Protein AF-A0A9E3B5H0-F1 (afdb_monomer)

Structure (mmCIF, N/CA/C/O backbone):
data_AF-A0A9E3B5H0-F1
#
_entry.id   AF-A0A9E3B5H0-F1
#
loop_
_atom_site.group_PDB
_atom_site.id
_atom_site.type_symbol
_atom_site.label_atom_id
_atom_site.label_alt_id
_atom_site.label_comp_id
_atom_site.label_asym_id
_atom_site.label_entity_id
_atom_site.label_seq_id
_atom_site.pdbx_PDB_ins_code
_atom_site.Cartn_x
_atom_site.Cartn_y
_atom_site.Cartn_z
_atom_site.occupancy
_atom_site.B_iso_or_equiv
_atom_site.auth_seq_id
_atom_site.auth_comp_id
_atom_site.auth_asym_id
_atom_site.auth_atom_id
_atom_site.pdbx_PDB_model_num
ATOM 1 N N . MET A 1 1 ? -16.949 -12.602 0.945 1.00 60.81 1 MET A N 1
ATOM 2 C CA . MET A 1 1 ? -16.672 -12.849 2.379 1.00 60.81 1 MET A CA 1
ATOM 3 C C . MET A 1 1 ? -17.438 -11.797 3.171 1.00 60.81 1 MET A C 1
ATOM 5 O O . MET A 1 1 ? -17.277 -10.630 2.853 1.00 60.81 1 MET A O 1
ATOM 9 N N . ASP A 1 2 ? -18.309 -12.172 4.113 1.00 83.06 2 ASP A N 1
ATOM 10 C CA . ASP A 1 2 ? -19.032 -11.181 4.930 1.00 83.06 2 ASP A CA 1
ATOM 11 C C . ASP A 1 2 ? -18.100 -10.636 6.027 1.00 83.06 2 ASP A C 1
ATOM 13 O O . ASP A 1 2 ? -17.441 -11.406 6.743 1.00 83.06 2 ASP A O 1
ATOM 17 N N . LEU A 1 3 ? -17.985 -9.311 6.099 1.00 89.00 3 LEU A N 1
ATOM 18 C CA . LEU A 1 3 ? -17.127 -8.591 7.039 1.00 89.00 3 LEU A CA 1
ATOM 19 C C . LEU A 1 3 ? -17.925 -7.898 8.147 1.00 89.00 3 LEU A C 1
ATOM 21 O O . LEU A 1 3 ? -17.315 -7.352 9.063 1.00 89.00 3 LEU A O 1
ATOM 25 N N . LYS A 1 4 ? -19.263 -7.947 8.111 1.00 91.88 4 LYS A N 1
ATOM 26 C CA . LYS A 1 4 ? -20.110 -7.293 9.112 1.00 91.88 4 LYS A CA 1
ATOM 27 C C . LYS A 1 4 ? -19.729 -7.720 10.531 1.00 91.88 4 LYS A C 1
ATOM 29 O O . LYS A 1 4 ? -19.580 -8.905 10.823 1.00 91.88 4 LYS A O 1
ATOM 34 N N . GLY A 1 5 ? -19.555 -6.735 11.407 1.00 91.00 5 GLY A N 1
ATOM 35 C CA . GLY A 1 5 ? -19.158 -6.914 12.803 1.00 91.00 5 GLY A CA 1
ATOM 36 C C . GLY A 1 5 ? -17.694 -7.309 13.023 1.00 91.00 5 GLY A C 1
ATOM 37 O O . GLY A 1 5 ? -17.303 -7.521 14.169 1.00 91.00 5 GLY A O 1
ATOM 38 N N . LYS A 1 6 ? -16.873 -7.422 11.969 1.00 94.38 6 LYS A N 1
ATOM 39 C CA . LYS A 1 6 ? -15.443 -7.731 12.105 1.00 94.38 6 LYS A CA 1
ATOM 40 C C . LYS A 1 6 ? -14.615 -6.473 12.335 1.00 94.38 6 LYS A C 1
ATOM 42 O O . LYS A 1 6 ? -14.972 -5.388 11.882 1.00 94.38 6 LYS A O 1
ATOM 47 N N . GLN A 1 7 ? -13.467 -6.667 12.980 1.00 94.69 7 GLN A N 1
ATOM 48 C CA . GLN A 1 7 ? -12.412 -5.669 13.098 1.00 94.69 7 GLN A CA 1
ATOM 49 C C . GLN A 1 7 ? -11.256 -6.028 12.163 1.00 94.69 7 GLN A C 1
ATOM 51 O O . GLN A 1 7 ? -10.699 -7.122 12.248 1.00 94.69 7 GLN A O 1
ATOM 56 N N . ILE A 1 8 ? -10.884 -5.093 11.293 1.00 94.75 8 ILE A N 1
ATOM 57 C CA . ILE A 1 8 ? -9.786 -5.229 10.336 1.00 94.75 8 ILE A CA 1
ATOM 58 C C . ILE A 1 8 ? -8.657 -4.286 10.747 1.00 94.75 8 ILE A C 1
ATOM 60 O O . ILE A 1 8 ? -8.878 -3.104 11.011 1.00 94.75 8 ILE A O 1
ATOM 64 N N . LYS A 1 9 ? -7.433 -4.808 10.803 1.00 94.81 9 LYS A N 1
ATOM 65 C CA . LYS A 1 9 ? -6.227 -4.015 11.052 1.00 94.81 9 LYS A CA 1
ATOM 66 C C . LYS A 1 9 ? -5.411 -3.975 9.772 1.00 94.81 9 LYS A C 1
ATOM 68 O O . LYS A 1 9 ? -5.057 -5.030 9.260 1.00 94.81 9 LYS A O 1
ATOM 73 N N . ILE A 1 10 ? -5.153 -2.775 9.268 1.00 95.25 10 ILE A N 1
ATOM 74 C CA . ILE A 1 10 ? -4.370 -2.551 8.054 1.00 95.25 10 ILE A CA 1
ATOM 75 C C . ILE A 1 10 ? -3.069 -1.875 8.462 1.00 95.25 10 ILE A C 1
ATOM 77 O O . ILE A 1 10 ? -3.076 -0.758 8.971 1.00 95.25 10 ILE A O 1
ATOM 81 N N . ALA A 1 11 ? -1.953 -2.557 8.248 1.00 96.56 11 ALA A N 1
ATOM 82 C CA . ALA A 1 11 ? -0.634 -1.998 8.505 1.00 96.56 11 ALA A CA 1
ATOM 83 C C . ALA A 1 11 ? 0.015 -1.567 7.188 1.00 96.56 11 ALA A C 1
ATOM 85 O O . ALA A 1 11 ? 0.056 -2.346 6.235 1.00 96.56 11 ALA A O 1
ATOM 86 N N . ILE A 1 12 ? 0.508 -0.331 7.140 1.00 97.06 12 ILE A N 1
ATOM 87 C CA . ILE A 1 12 ? 1.125 0.270 5.956 1.00 97.06 12 ILE A CA 1
ATOM 88 C C . ILE A 1 12 ? 2.623 0.432 6.194 1.00 97.06 12 ILE A C 1
ATOM 90 O O . ILE A 1 12 ? 3.018 1.006 7.208 1.00 97.06 12 ILE A O 1
ATOM 94 N N . LEU A 1 13 ? 3.443 -0.017 5.244 1.00 97.44 13 LEU A N 1
ATOM 95 C CA . LEU A 1 13 ? 4.863 0.323 5.172 1.00 97.44 13 LEU A CA 1
ATOM 96 C C . LEU A 1 13 ? 5.100 1.373 4.078 1.00 97.44 13 LEU A C 1
ATOM 98 O O . LEU A 1 13 ? 4.826 1.122 2.905 1.00 97.44 13 LEU A O 1
ATOM 102 N N . GLY A 1 14 ? 5.615 2.541 4.460 1.00 97.06 14 GLY A N 1
ATOM 103 C CA . GLY A 1 14 ? 5.871 3.661 3.553 1.00 97.06 14 GLY A CA 1
ATOM 104 C C . GLY A 1 14 ? 7.321 4.149 3.517 1.00 97.06 14 GLY A C 1
ATOM 105 O O . GLY A 1 14 ? 8.182 3.690 4.269 1.00 97.06 14 GLY A O 1
ATOM 106 N N . ILE A 1 15 ? 7.583 5.126 2.642 1.00 96.62 15 ILE A N 1
ATOM 107 C CA . ILE A 1 15 ? 8.876 5.812 2.540 1.00 96.62 15 ILE A CA 1
ATOM 108 C C . ILE A 1 15 ? 8.937 6.907 3.613 1.00 96.62 15 ILE A C 1
ATOM 110 O O . ILE A 1 15 ? 8.094 7.803 3.666 1.00 96.62 15 ILE A O 1
ATOM 114 N N . ALA A 1 16 ? 9.955 6.867 4.470 1.00 95.88 16 ALA A N 1
ATOM 115 C CA . ALA A 1 16 ? 10.134 7.870 5.514 1.00 95.88 16 ALA A CA 1
ATOM 116 C C . ALA A 1 16 ? 10.308 9.275 4.907 1.00 95.88 16 ALA A C 1
ATOM 118 O O . ALA A 1 16 ? 11.105 9.479 3.992 1.00 95.88 16 ALA A O 1
ATOM 119 N N . GLY A 1 17 ? 9.563 10.250 5.432 1.00 94.25 17 GLY A N 1
ATOM 120 C CA . GLY A 1 17 ? 9.619 11.647 4.986 1.00 94.25 17 GLY A CA 1
ATOM 121 C C . GLY A 1 17 ? 8.889 11.954 3.673 1.00 94.25 17 GLY A C 1
ATOM 122 O O . GLY A 1 17 ? 8.851 13.116 3.272 1.00 94.25 17 GLY A O 1
ATOM 123 N N . TRP A 1 18 ? 8.274 10.965 3.016 1.00 94.62 18 TRP A N 1
ATOM 124 C CA . TRP A 1 18 ? 7.499 11.190 1.798 1.00 94.62 18 TRP A CA 1
ATOM 125 C C . TRP A 1 18 ? 6.001 11.242 2.113 1.00 94.62 18 TRP A C 1
ATOM 127 O O . TRP A 1 18 ? 5.379 10.227 2.408 1.00 94.62 18 TRP A O 1
ATOM 137 N N . LEU A 1 19 ? 5.398 12.434 2.051 1.00 94.25 19 LEU A N 1
ATOM 138 C CA . LEU A 1 19 ? 3.979 12.622 2.386 1.00 94.25 19 LEU A CA 1
ATOM 139 C C . LEU A 1 19 ? 3.038 11.636 1.660 1.00 94.25 19 LEU A C 1
ATOM 141 O O . LEU A 1 19 ? 2.193 11.053 2.341 1.00 94.25 19 LEU A O 1
ATOM 145 N N . PRO A 1 20 ? 3.188 11.370 0.344 1.00 93.44 20 PRO A N 1
ATOM 146 C CA . PRO A 1 20 ? 2.320 10.432 -0.362 1.00 93.44 20 PRO A CA 1
ATOM 147 C C . PRO A 1 20 ? 2.214 9.043 0.275 1.00 93.44 20 PRO A C 1
ATOM 149 O O . PRO A 1 20 ? 1.128 8.471 0.262 1.00 93.44 20 PRO A O 1
ATOM 152 N N . SER A 1 21 ? 3.277 8.511 0.894 1.00 94.56 21 SER A N 1
ATOM 153 C CA . SER A 1 21 ? 3.194 7.197 1.544 1.00 94.56 21 SER A CA 1
ATOM 154 C C . SER A 1 21 ? 2.416 7.214 2.856 1.00 94.56 21 SER A C 1
ATOM 156 O O . SER A 1 21 ? 1.898 6.181 3.269 1.00 94.56 21 SER A O 1
ATOM 158 N N . LYS A 1 22 ? 2.312 8.376 3.508 1.00 94.44 22 LYS A N 1
ATOM 159 C CA . LYS A 1 22 ? 1.597 8.547 4.777 1.00 94.44 22 LYS A CA 1
ATOM 160 C C . LYS A 1 22 ? 0.128 8.942 4.584 1.00 94.44 22 LYS A C 1
ATOM 162 O O . LYS A 1 22 ? -0.685 8.676 5.468 1.00 94.44 22 LYS A O 1
ATOM 167 N N . LEU A 1 23 ? -0.234 9.516 3.432 1.00 94.69 23 LEU A N 1
ATOM 168 C CA . LEU A 1 23 ? -1.603 9.968 3.148 1.00 94.69 23 LEU A CA 1
ATOM 169 C C . LEU A 1 23 ? -2.687 8.907 3.412 1.00 94.69 23 LEU A C 1
ATOM 171 O O . LEU A 1 23 ? -3.668 9.255 4.066 1.00 94.69 23 LEU A O 1
ATOM 175 N N . PRO A 1 24 ? -2.543 7.622 3.020 1.00 92.62 24 PRO A N 1
ATOM 176 C CA . PRO A 1 24 ? -3.584 6.630 3.300 1.00 92.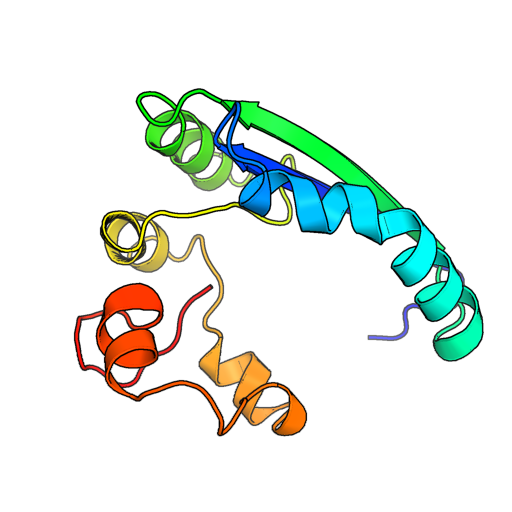62 24 PRO A CA 1
ATOM 177 C C . PRO A 1 24 ? -3.833 6.420 4.802 1.00 92.62 24 PRO A C 1
ATOM 179 O O . PRO A 1 24 ? -4.965 6.179 5.212 1.00 92.62 24 PRO A O 1
ATOM 182 N N . TYR A 1 25 ? -2.793 6.549 5.632 1.00 94.94 25 TYR A N 1
ATOM 183 C CA . TYR A 1 25 ? -2.926 6.515 7.089 1.00 94.94 25 TYR A CA 1
ATOM 184 C C . TYR A 1 25 ? -3.583 7.793 7.631 1.00 94.94 25 TYR A C 1
ATOM 186 O O . TYR A 1 25 ? -4.425 7.715 8.520 1.00 94.94 25 TYR A O 1
ATOM 194 N N . GLU A 1 26 ? -3.253 8.968 7.092 1.00 95.25 26 GLU A N 1
ATOM 195 C CA . GLU A 1 26 ? -3.877 10.232 7.518 1.00 95.25 26 GLU A CA 1
ATOM 196 C C . GLU A 1 26 ? -5.359 10.325 7.123 1.00 95.25 26 GLU A C 1
ATOM 198 O O . GLU A 1 26 ? -6.160 10.878 7.873 1.00 95.25 26 GLU A O 1
ATOM 203 N N . MET A 1 27 ? -5.741 9.718 5.998 1.00 95.12 27 MET A N 1
ATOM 204 C CA . MET A 1 27 ? -7.131 9.604 5.538 1.00 95.12 27 MET A CA 1
ATOM 205 C C . MET A 1 27 ? -7.906 8.464 6.222 1.00 95.12 27 MET A C 1
ATOM 207 O O . MET A 1 27 ? -9.133 8.383 6.109 1.00 95.12 27 MET A O 1
ATOM 211 N N . ALA A 1 28 ? -7.218 7.579 6.952 1.00 95.25 28 ALA A N 1
ATOM 212 C CA . ALA A 1 28 ? -7.812 6.399 7.573 1.00 95.25 28 ALA A CA 1
ATOM 213 C C . ALA A 1 28 ? -9.019 6.682 8.487 1.00 95.25 28 ALA A C 1
ATOM 215 O O . ALA A 1 28 ? -9.951 5.877 8.458 1.00 95.25 28 ALA A O 1
ATOM 216 N N . PRO A 1 29 ? -9.073 7.774 9.281 1.00 96.06 29 PRO A N 1
ATOM 217 C CA . PRO A 1 29 ? -10.238 8.055 10.120 1.00 96.06 29 PRO A CA 1
ATOM 218 C C . PRO A 1 29 ? -11.527 8.260 9.315 1.00 96.06 29 PRO A C 1
ATOM 220 O O . PRO A 1 29 ? -12.588 7.772 9.708 1.00 96.06 29 PRO A O 1
ATOM 223 N N . GLU A 1 30 ? -11.441 8.941 8.171 1.00 96.75 30 GLU A N 1
ATOM 224 C CA . GLU A 1 30 ? -12.594 9.169 7.297 1.00 96.75 30 GLU A CA 1
ATOM 225 C C . GLU A 1 30 ? -13.033 7.866 6.626 1.00 96.75 30 GLU A C 1
ATOM 227 O O . GLU A 1 30 ? -14.220 7.527 6.632 1.00 96.75 30 GLU A O 1
ATOM 232 N N . PHE A 1 31 ? -12.072 7.072 6.147 1.00 95.81 31 PHE A N 1
ATOM 233 C CA . PHE A 1 31 ? -12.368 5.752 5.600 1.00 95.81 31 PHE A CA 1
ATOM 234 C C . PHE A 1 31 ? -12.968 4.804 6.649 1.00 95.81 31 PHE A C 1
ATOM 236 O O . PHE A 1 31 ? -13.895 4.061 6.339 1.00 95.81 31 PHE A O 1
ATOM 243 N N . ALA A 1 32 ? -12.499 4.842 7.900 1.00 96.62 32 ALA A N 1
ATOM 244 C CA . ALA A 1 32 ? -13.038 4.021 8.980 1.00 96.62 32 ALA A CA 1
ATOM 245 C C . ALA A 1 32 ? -14.505 4.354 9.279 1.00 96.62 32 ALA A C 1
ATOM 247 O O . ALA A 1 32 ? -15.324 3.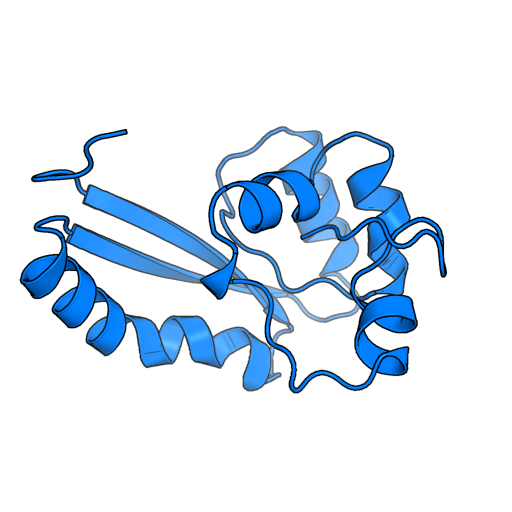446 9.441 1.00 96.62 32 ALA A O 1
ATOM 248 N N . LYS A 1 33 ? -14.856 5.646 9.274 1.00 97.19 33 LYS A N 1
ATOM 249 C CA . LYS A 1 33 ? -16.249 6.092 9.383 1.00 97.19 33 LYS A CA 1
ATOM 250 C C . LYS A 1 33 ? -17.086 5.579 8.208 1.00 97.19 33 LYS A C 1
ATOM 252 O O . LYS A 1 33 ? -18.120 4.951 8.427 1.00 97.19 33 LYS A O 1
ATOM 257 N N . TYR A 1 34 ? -16.606 5.780 6.980 1.00 96.06 34 TYR A N 1
ATOM 258 C CA . TYR A 1 34 ? -17.279 5.305 5.770 1.00 96.06 34 TYR A CA 1
ATOM 259 C C . TYR A 1 34 ? -17.510 3.786 5.794 1.00 96.06 34 TYR A C 1
ATOM 261 O O . TYR A 1 34 ? -18.617 3.319 5.531 1.00 96.06 34 TYR A O 1
ATOM 269 N N . ALA A 1 35 ? -16.494 3.007 6.170 1.00 95.38 35 ALA A N 1
ATOM 270 C CA . ALA A 1 35 ? -16.570 1.555 6.259 1.00 95.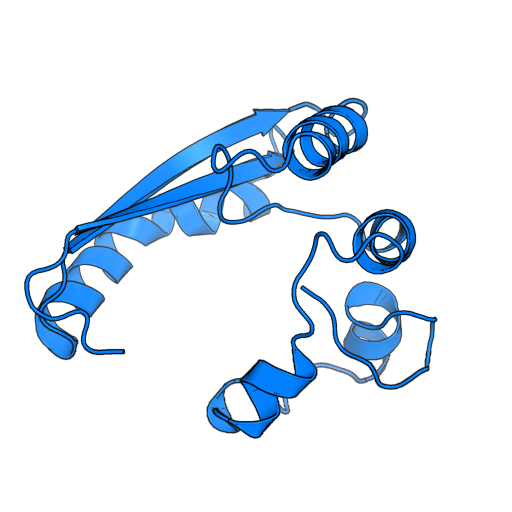38 35 ALA A CA 1
ATOM 271 C C . ALA A 1 35 ? -17.607 1.081 7.287 1.00 95.38 35 ALA A C 1
ATOM 273 O O . ALA A 1 35 ? -18.400 0.176 7.001 1.00 95.38 35 ALA A O 1
ATOM 274 N N . LYS A 1 36 ? -17.655 1.727 8.457 1.00 96.25 36 LYS A N 1
ATOM 275 C CA . LYS A 1 36 ? -18.633 1.413 9.500 1.00 96.25 36 LYS A CA 1
ATOM 276 C C . LYS A 1 36 ? -20.060 1.697 9.043 1.00 96.25 36 LYS A C 1
ATOM 278 O O . LYS A 1 36 ? -20.929 0.845 9.210 1.00 96.25 36 LYS A O 1
ATOM 283 N N . GLU A 1 37 ? -20.295 2.863 8.450 1.00 96.81 37 GLU A N 1
ATOM 284 C CA . GLU A 1 37 ? -21.625 3.294 8.007 1.00 96.81 37 GLU A CA 1
ATOM 285 C C . GLU A 1 37 ? -22.123 2.490 6.800 1.00 96.81 37 GLU A C 1
ATOM 287 O O . GLU A 1 37 ? -23.286 2.088 6.755 1.00 96.81 37 GLU A O 1
ATOM 292 N N . LYS A 1 38 ? -21.247 2.224 5.824 1.00 95.38 38 LYS A N 1
ATOM 293 C CA . LYS A 1 38 ? -21.627 1.592 4.555 1.00 95.38 38 LYS A CA 1
ATOM 294 C C . LYS A 1 38 ? -21.626 0.067 4.609 1.00 95.38 38 LYS A C 1
ATOM 296 O O . LYS A 1 38 ? -22.478 -0.565 3.985 1.00 95.38 38 LYS A O 1
ATOM 301 N N . TYR A 1 39 ? -20.674 -0.520 5.331 1.00 93.81 39 TYR A N 1
ATOM 302 C CA . TYR A 1 39 ? -20.393 -1.958 5.286 1.00 93.81 39 TYR A CA 1
ATOM 303 C C . TYR A 1 39 ? -20.456 -2.644 6.657 1.00 93.81 39 TYR A C 1
ATOM 305 O O . TYR A 1 39 ? -20.324 -3.866 6.728 1.00 93.81 39 TYR A O 1
ATOM 313 N N . ALA A 1 40 ? -20.705 -1.889 7.733 1.00 95.81 40 ALA A N 1
ATOM 314 C CA . ALA A 1 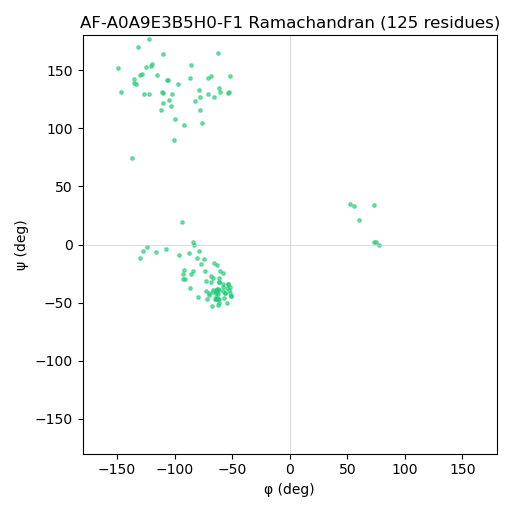40 ? -20.863 -2.386 9.099 1.00 95.81 40 ALA A CA 1
ATOM 315 C C . ALA A 1 40 ? -19.673 -3.210 9.625 1.00 95.81 40 ALA A C 1
ATOM 317 O O . ALA A 1 40 ? -19.863 -4.116 10.438 1.00 95.81 40 ALA A O 1
ATOM 318 N N . TYR A 1 41 ? -18.448 -2.880 9.207 1.00 96.12 41 TYR A N 1
ATOM 319 C CA . TYR A 1 41 ? -17.211 -3.399 9.800 1.00 96.12 41 TYR A CA 1
ATOM 320 C C . TYR A 1 41 ? -16.349 -2.265 10.355 1.00 96.12 41 TYR A C 1
ATOM 322 O O . TYR A 1 41 ? -16.460 -1.118 9.926 1.00 96.12 41 TYR A O 1
ATOM 330 N N . ASP A 1 42 ? -15.500 -2.590 11.326 1.00 96.44 42 ASP A N 1
ATOM 331 C CA . ASP A 1 42 ? -14.538 -1.659 11.908 1.00 96.44 42 ASP A CA 1
ATOM 332 C C . ASP A 1 42 ? -13.178 -1.847 11.241 1.00 96.44 42 ASP A C 1
ATOM 334 O O . ASP A 1 42 ? -12.727 -2.975 11.022 1.00 96.44 42 ASP A O 1
ATOM 338 N N . VAL A 1 43 ? -12.495 -0.747 10.939 1.00 96.06 43 VAL A N 1
ATOM 339 C CA . VAL A 1 43 ? -11.140 -0.778 10.388 1.00 96.06 43 VAL A CA 1
ATOM 340 C C . VAL A 1 43 ? -10.247 0.218 11.109 1.00 96.06 43 VAL A C 1
ATOM 342 O O . VAL A 1 43 ? -10.654 1.336 11.413 1.00 96.06 43 VAL A O 1
ATOM 345 N N . SER A 1 44 ? -9.022 -0.207 11.395 1.00 95.25 44 SER A N 1
ATOM 346 C CA . SER A 1 44 ? -7.977 0.623 11.990 1.00 95.25 44 SER A CA 1
ATOM 347 C C . SER A 1 44 ? -6.695 0.493 11.190 1.00 95.25 44 SER A C 1
ATOM 349 O O . SER A 1 44 ? -6.381 -0.600 10.712 1.00 95.25 44 SER A O 1
ATOM 351 N N . PHE A 1 45 ? -5.942 1.581 11.109 1.00 96.25 45 PHE A N 1
ATOM 352 C CA . PHE A 1 45 ? -4.703 1.631 10.354 1.00 96.25 45 PHE A CA 1
ATOM 353 C C . PHE A 1 45 ? -3.514 1.861 11.282 1.00 96.25 45 PHE A C 1
ATOM 355 O O . PHE A 1 45 ? -3.623 2.583 12.273 1.00 96.25 45 PHE A O 1
ATOM 362 N N . SER A 1 46 ? -2.377 1.266 10.945 1.00 96.56 46 SER A N 1
ATOM 363 C CA . SER A 1 46 ? -1.070 1.610 11.500 1.00 96.56 46 SER A CA 1
ATOM 364 C C . SER A 1 46 ? -0.109 1.950 10.368 1.00 96.56 46 SER A C 1
ATOM 366 O O . SER A 1 46 ? -0.261 1.481 9.239 1.00 96.56 46 SER A O 1
ATOM 368 N N . TYR A 1 47 ? 0.881 2.783 10.673 1.00 96.88 47 TYR A N 1
ATOM 369 C CA . TYR A 1 47 ? 1.897 3.200 9.720 1.00 96.88 47 TYR A CA 1
ATOM 370 C C . TYR A 1 47 ? 3.282 2.931 10.294 1.00 96.88 47 TYR A C 1
ATOM 372 O O . TYR A 1 47 ? 3.582 3.320 11.424 1.00 96.88 47 TYR A O 1
ATOM 380 N N . ALA A 1 48 ? 4.112 2.274 9.500 1.00 96.88 48 ALA A N 1
ATOM 381 C CA . ALA A 1 48 ? 5.541 2.168 9.701 1.00 96.88 48 ALA A CA 1
ATOM 382 C C . ALA A 1 48 ? 6.242 2.753 8.478 1.00 96.88 48 ALA A C 1
ATOM 384 O O . ALA A 1 48 ? 5.719 2.718 7.364 1.00 96.88 48 ALA A O 1
ATOM 385 N N . ASP A 1 49 ? 7.459 3.240 8.667 1.00 96.88 49 ASP A N 1
ATOM 386 C CA . ASP A 1 49 ? 8.283 3.695 7.562 1.00 96.88 49 ASP A CA 1
ATOM 387 C C . ASP A 1 49 ? 9.704 3.135 7.625 1.00 96.88 49 ASP A C 1
ATOM 389 O O . ASP A 1 49 ? 10.116 2.432 8.561 1.00 96.88 49 ASP A O 1
ATOM 393 N N . ALA A 1 50 ? 10.418 3.360 6.530 1.00 97.06 50 ALA A N 1
ATOM 394 C CA . ALA A 1 50 ? 11.855 3.200 6.425 1.00 97.06 50 ALA A CA 1
ATOM 395 C C . ALA A 1 50 ? 12.407 4.202 5.399 1.00 97.06 50 ALA A C 1
ATOM 397 O O . ALA A 1 50 ? 11.693 4.581 4.463 1.00 97.06 50 ALA A O 1
ATOM 398 N N . PRO A 1 51 ? 13.673 4.635 5.534 1.00 97.00 51 PRO A N 1
ATOM 399 C CA . PRO A 1 51 ? 14.373 5.321 4.455 1.00 97.00 51 PRO A CA 1
ATOM 400 C C . PRO A 1 51 ? 14.298 4.520 3.150 1.00 97.00 51 PRO A C 1
ATOM 402 O O . PRO A 1 51 ? 14.382 3.294 3.174 1.00 97.00 51 PRO A O 1
ATOM 405 N N . PHE A 1 52 ? 14.205 5.199 2.003 1.00 95.25 52 PHE A N 1
ATOM 406 C CA . PHE A 1 52 ? 14.118 4.531 0.696 1.00 95.25 52 PHE A CA 1
ATOM 407 C C . PHE A 1 52 ? 15.245 3.506 0.476 1.00 95.25 52 PHE A C 1
ATOM 409 O O . PHE A 1 52 ? 14.995 2.401 0.005 1.00 95.25 52 PHE A O 1
ATOM 416 N N . SER A 1 53 ? 16.466 3.832 0.920 1.00 95.69 53 SER A N 1
ATOM 417 C CA . SER A 1 53 ? 17.645 2.960 0.819 1.00 95.69 53 SER A CA 1
ATOM 418 C C . SER A 1 53 ? 17.515 1.622 1.554 1.00 95.69 53 SER A C 1
ATOM 420 O O . SER A 1 53 ? 18.222 0.680 1.211 1.00 95.69 53 SER A O 1
ATOM 422 N N . THR A 1 54 ? 16.635 1.520 2.553 1.00 96.75 54 THR A N 1
ATOM 423 C CA . THR A 1 54 ? 16.411 0.291 3.333 1.00 96.75 54 THR A CA 1
ATOM 424 C C . THR A 1 54 ? 15.001 -0.273 3.170 1.00 96.75 54 THR A C 1
ATOM 426 O O . THR A 1 54 ? 14.728 -1.383 3.634 1.00 96.75 54 THR A O 1
ATOM 429 N N . LEU A 1 55 ? 14.111 0.449 2.482 1.00 96.75 55 LEU A N 1
ATOM 430 C CA . LEU A 1 55 ? 12.709 0.079 2.322 1.00 96.75 55 LEU A CA 1
ATOM 431 C C . LEU A 1 55 ? 12.546 -1.256 1.592 1.00 96.75 55 LEU A C 1
ATOM 433 O O . LEU A 1 55 ? 11.829 -2.122 2.089 1.00 96.75 55 LEU A O 1
ATOM 437 N N . PHE A 1 56 ? 13.259 -1.451 0.475 1.00 96.44 56 PHE A N 1
ATOM 438 C CA . PHE A 1 56 ? 13.220 -2.709 -0.276 1.00 96.44 56 PHE A CA 1
ATOM 439 C C . PHE A 1 56 ? 13.553 -3.906 0.617 1.00 96.44 56 PHE A C 1
ATOM 441 O O . PHE A 1 56 ? 12.794 -4.869 0.679 1.00 96.44 56 PHE A O 1
ATOM 448 N N . GLN A 1 57 ? 14.660 -3.832 1.361 1.00 96.50 57 GLN A N 1
ATOM 449 C CA . GLN A 1 57 ? 15.101 -4.931 2.218 1.00 96.50 57 GLN A CA 1
ATOM 450 C C . GLN A 1 57 ? 14.094 -5.221 3.338 1.00 96.50 57 GLN A C 1
ATOM 452 O O . GLN A 1 57 ? 13.845 -6.388 3.652 1.00 96.50 57 GLN A O 1
ATOM 457 N N . LYS A 1 58 ? 13.493 -4.179 3.925 1.00 96.31 58 LYS A N 1
ATOM 458 C CA . LYS A 1 58 ? 12.469 -4.322 4.966 1.00 96.31 58 LYS A CA 1
ATOM 459 C C . LYS A 1 58 ? 11.204 -4.994 4.420 1.00 96.31 58 LYS A C 1
ATOM 461 O O . LYS A 1 58 ? 10.727 -5.950 5.028 1.00 96.31 58 LYS A O 1
ATOM 466 N N . ALA A 1 59 ? 10.719 -4.551 3.258 1.00 95.75 59 ALA A N 1
ATOM 467 C CA . ALA A 1 59 ? 9.569 -5.147 2.579 1.00 95.75 59 ALA A CA 1
ATOM 468 C C . ALA A 1 59 ? 9.843 -6.611 2.193 1.00 95.75 59 ALA A C 1
ATOM 470 O O . ALA A 1 59 ? 9.107 -7.509 2.600 1.00 95.75 59 ALA A O 1
ATOM 471 N N . ALA A 1 60 ? 10.959 -6.871 1.504 1.00 95.25 60 ALA A N 1
ATOM 472 C CA . ALA A 1 60 ? 11.357 -8.207 1.071 1.00 95.25 60 ALA A CA 1
ATOM 473 C C . ALA A 1 60 ? 11.508 -9.189 2.244 1.00 95.25 60 ALA A C 1
ATOM 475 O O . ALA A 1 60 ? 11.077 -10.332 2.142 1.00 95.25 60 ALA A O 1
ATOM 476 N N . SER A 1 61 ? 12.071 -8.755 3.378 1.00 95.56 61 SER A N 1
ATOM 477 C CA . SER A 1 61 ? 12.223 -9.618 4.561 1.00 95.56 61 SER A CA 1
ATOM 478 C C . SER A 1 61 ? 10.870 -9.986 5.182 1.00 95.56 61 SER A C 1
ATOM 480 O O . SER A 1 61 ? 10.656 -11.138 5.570 1.00 95.56 61 SER A O 1
ATOM 482 N N . SER A 1 62 ? 9.938 -9.030 5.249 1.00 95.19 62 SER A N 1
ATOM 483 C CA . SER A 1 62 ? 8.581 -9.277 5.752 1.00 95.19 62 SER A CA 1
ATOM 484 C C . SER A 1 62 ? 7.827 -10.260 4.841 1.00 95.19 62 SER A C 1
ATOM 486 O O . SER A 1 62 ? 7.281 -11.260 5.309 1.00 95.19 62 SER A O 1
ATOM 488 N N . LEU A 1 63 ? 7.908 -10.051 3.524 1.00 94.31 63 LEU A N 1
ATOM 489 C CA . LEU A 1 63 ? 7.306 -10.921 2.511 1.00 94.31 63 LEU A CA 1
ATOM 490 C C . LEU A 1 63 ? 7.907 -12.335 2.497 1.00 94.31 63 LEU A C 1
ATOM 492 O O . LEU A 1 63 ? 7.174 -13.324 2.522 1.00 94.31 63 LEU A O 1
ATOM 496 N N . ALA A 1 64 ? 9.237 -12.453 2.522 1.00 94.12 64 ALA A N 1
ATOM 497 C CA . ALA A 1 64 ? 9.939 -13.737 2.494 1.00 94.12 64 ALA A CA 1
ATOM 498 C C . ALA A 1 64 ? 9.607 -14.621 3.704 1.00 94.12 64 ALA A C 1
ATOM 500 O O . ALA A 1 64 ? 9.548 -15.846 3.591 1.00 94.12 64 ALA A O 1
ATOM 501 N N . THR A 1 65 ? 9.351 -14.002 4.858 1.00 94.88 65 THR A N 1
ATOM 502 C CA . THR A 1 65 ? 8.928 -14.702 6.080 1.00 94.88 65 THR A CA 1
ATOM 503 C C . THR A 1 65 ? 7.426 -14.984 6.124 1.00 94.88 65 THR A C 1
ATOM 505 O O . THR A 1 65 ? 6.956 -15.605 7.077 1.00 94.88 65 THR A O 1
ATOM 508 N N . LYS A 1 66 ? 6.672 -14.573 5.090 1.00 91.31 66 LYS A N 1
ATOM 509 C CA . LYS A 1 66 ? 5.203 -14.634 5.029 1.00 91.31 66 LYS A CA 1
ATOM 510 C C . LYS A 1 66 ? 4.555 -13.974 6.248 1.00 91.31 66 LYS A C 1
ATOM 512 O O . LYS A 1 66 ? 3.549 -14.454 6.773 1.00 91.31 66 LYS A O 1
ATOM 517 N N . SER A 1 67 ? 5.184 -12.907 6.734 1.00 91.00 67 SER A N 1
ATOM 518 C CA . SER A 1 67 ? 4.697 -12.145 7.871 1.00 91.00 67 SER A CA 1
ATOM 519 C C . SER A 1 67 ? 3.415 -11.401 7.501 1.00 91.00 67 SER A C 1
ATOM 521 O O . SER A 1 67 ? 3.278 -10.891 6.394 1.00 91.00 67 SER A O 1
ATOM 523 N N . ASN A 1 68 ? 2.500 -11.279 8.463 1.00 87.75 68 ASN A N 1
ATOM 524 C CA . ASN A 1 68 ? 1.312 -10.425 8.351 1.00 87.75 68 ASN A CA 1
ATOM 525 C C . ASN A 1 68 ? 1.556 -9.028 8.952 1.00 87.75 68 ASN A C 1
ATOM 527 O O . ASN A 1 68 ? 0.612 -8.346 9.345 1.00 87.75 68 ASN A O 1
ATOM 531 N N . GLU A 1 69 ? 2.823 -8.632 9.103 1.00 92.81 69 GLU A N 1
ATOM 532 C CA . GLU A 1 69 ? 3.211 -7.352 9.700 1.00 92.81 69 GLU A CA 1
ATOM 533 C C . GLU A 1 69 ? 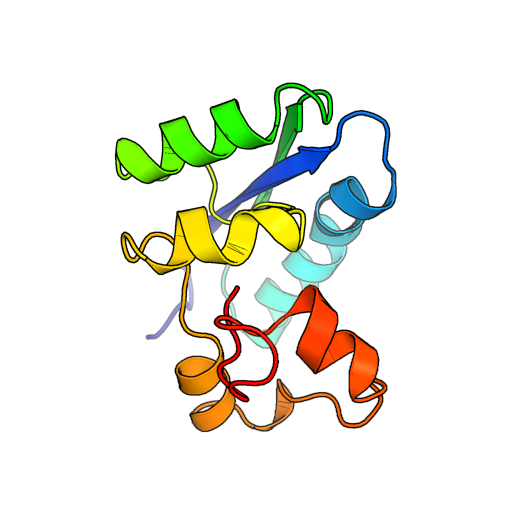2.724 -6.159 8.876 1.00 92.81 69 GLU A C 1
ATOM 535 O O . GLU A 1 69 ? 2.280 -5.174 9.459 1.00 92.81 69 GLU A O 1
ATOM 540 N N . TYR A 1 70 ? 2.767 -6.261 7.544 1.00 95.25 70 TYR A N 1
ATOM 541 C CA . TYR A 1 70 ? 2.294 -5.226 6.629 1.00 95.25 70 TYR A CA 1
ATOM 542 C C . TYR A 1 70 ? 1.218 -5.794 5.710 1.00 95.25 70 TYR A C 1
ATOM 544 O O . TYR A 1 70 ? 1.391 -6.842 5.097 1.00 95.25 70 TYR A O 1
ATOM 552 N N . SER A 1 71 ? 0.094 -5.090 5.627 1.00 93.50 71 SER A N 1
ATOM 553 C CA . SER A 1 71 ? -1.010 -5.409 4.718 1.00 93.50 71 SER A CA 1
ATOM 554 C C . SER A 1 71 ? -0.884 -4.656 3.396 1.00 93.50 71 SER A C 1
ATOM 556 O O . SER A 1 71 ? -1.358 -5.139 2.376 1.00 93.50 71 SER A O 1
ATOM 558 N N . LEU A 1 72 ? -0.280 -3.464 3.430 1.00 93.75 72 LEU A N 1
ATOM 559 C CA . LEU A 1 72 ? -0.033 -2.604 2.277 1.00 93.75 72 LEU A CA 1
ATOM 560 C C . LEU A 1 72 ? 1.396 -2.069 2.344 1.00 93.75 72 LEU A C 1
ATOM 562 O O . LEU A 1 72 ? 1.892 -1.725 3.419 1.00 93.75 72 LEU A O 1
ATOM 566 N N . MET A 1 73 ? 2.054 -1.965 1.195 1.00 94.50 73 MET A N 1
ATOM 567 C CA . MET A 1 73 ? 3.413 -1.439 1.099 1.00 94.50 73 MET A CA 1
ATOM 568 C C . MET A 1 73 ? 3.506 -0.478 -0.076 1.00 94.50 73 MET A C 1
ATOM 570 O O . MET A 1 73 ? 2.966 -0.738 -1.148 1.00 94.50 73 MET A O 1
ATOM 574 N N . VAL A 1 74 ? 4.219 0.626 0.117 1.00 93.19 74 VAL A N 1
ATOM 575 C CA . VAL A 1 74 ? 4.645 1.472 -0.995 1.00 93.19 74 VAL A CA 1
ATOM 576 C C . VAL A 1 74 ? 5.846 0.805 -1.653 1.00 93.19 74 VAL A C 1
ATOM 578 O O . VAL A 1 74 ? 6.895 0.657 -1.025 1.00 93.19 74 VAL A O 1
ATOM 581 N N . SER A 1 75 ? 5.679 0.399 -2.908 1.00 91.50 75 SER A N 1
ATOM 582 C CA . SER A 1 75 ? 6.733 -0.213 -3.714 1.00 91.50 75 SER A CA 1
ATOM 583 C C . SER A 1 75 ? 7.224 0.758 -4.775 1.00 91.50 75 SER A C 1
ATOM 585 O O . SER A 1 75 ? 6.428 1.460 -5.397 1.00 91.50 75 SER A O 1
ATOM 587 N N . ASP A 1 76 ? 8.530 0.745 -5.026 1.00 91.38 76 ASP A N 1
ATOM 588 C CA . ASP A 1 76 ? 9.054 1.233 -6.295 1.00 91.38 76 ASP A CA 1
ATOM 589 C C . ASP A 1 76 ? 8.688 0.241 -7.412 1.00 91.38 76 ASP A C 1
ATOM 591 O O . ASP A 1 76 ? 8.703 -0.978 -7.203 1.00 91.38 76 ASP A O 1
ATOM 595 N N . SER A 1 77 ? 8.381 0.754 -8.603 1.00 88.00 77 SER A N 1
ATOM 596 C CA . SER A 1 77 ? 8.130 -0.043 -9.811 1.00 88.00 77 SER A CA 1
ATOM 597 C C . SER A 1 77 ? 9.251 -1.028 -10.139 1.00 88.00 77 SER A C 1
ATOM 599 O O . SER A 1 77 ? 8.987 -2.143 -10.578 1.00 88.00 77 SER A O 1
ATOM 601 N N . GLN A 1 78 ? 10.504 -0.663 -9.860 1.00 90.81 78 GLN A N 1
ATOM 602 C CA . GLN A 1 78 ? 11.663 -1.511 -10.140 1.00 90.81 78 GLN A CA 1
ATOM 603 C C . GLN A 1 78 ? 11.671 -2.799 -9.301 1.00 90.81 78 GLN A C 1
ATOM 605 O O . GLN A 1 78 ? 12.412 -3.732 -9.607 1.00 90.81 78 GLN A O 1
ATOM 610 N N . TRP A 1 79 ? 10.872 -2.863 -8.232 1.00 93.75 79 TRP A N 1
ATOM 611 C CA . TRP A 1 79 ? 10.814 -4.007 -7.319 1.00 93.75 79 TRP A CA 1
ATOM 612 C C . TRP A 1 79 ? 9.676 -4.980 -7.636 1.00 93.75 79 TRP A C 1
ATOM 614 O O . TRP A 1 79 ? 9.654 -6.075 -7.073 1.00 93.75 79 TRP A O 1
ATOM 624 N N . LEU A 1 80 ? 8.760 -4.626 -8.549 1.00 92.06 80 LEU A N 1
ATOM 625 C CA . LEU A 1 80 ? 7.579 -5.440 -8.852 1.00 92.06 80 LEU A CA 1
ATOM 626 C C . LEU A 1 80 ? 7.948 -6.862 -9.266 1.00 92.06 80 LEU A C 1
ATOM 628 O O . LEU A 1 80 ? 7.336 -7.808 -8.777 1.00 92.06 80 LEU A O 1
ATOM 632 N N . GLY A 1 81 ? 8.985 -7.037 -10.088 1.00 91.44 81 GLY A N 1
ATOM 633 C CA . GLY A 1 81 ? 9.451 -8.370 -10.476 1.00 91.44 81 GLY A CA 1
ATOM 634 C C . GLY A 1 81 ? 9.937 -9.201 -9.295 1.00 91.44 81 GLY A C 1
ATOM 635 O O . GLY A 1 81 ? 9.491 -10.331 -9.107 1.00 91.44 81 GLY A O 1
ATOM 636 N N . ALA A 1 82 ? 10.765 -8.607 -8.432 1.00 93.62 82 ALA A N 1
ATOM 637 C CA . ALA A 1 82 ? 11.306 -9.277 -7.250 1.00 93.62 82 ALA A CA 1
ATOM 638 C C . ALA A 1 82 ? 10.216 -9.718 -6.258 1.00 93.62 82 ALA A C 1
ATOM 640 O O . ALA A 1 82 ? 10.403 -10.698 -5.540 1.00 93.62 82 ALA A O 1
ATOM 641 N N . PHE A 1 83 ? 9.082 -9.015 -6.210 1.00 94.62 83 PHE A N 1
ATOM 642 C CA . PHE A 1 83 ? 7.942 -9.388 -5.371 1.00 94.62 83 PHE A CA 1
ATOM 643 C C . PHE A 1 83 ? 6.936 -10.305 -6.084 1.00 94.62 83 PHE A C 1
ATOM 645 O O . PHE A 1 83 ? 6.294 -11.136 -5.436 1.00 94.62 83 PHE A O 1
ATOM 652 N N . THR A 1 84 ? 6.808 -10.198 -7.409 1.00 93.12 84 THR A N 1
ATOM 653 C CA . THR A 1 84 ? 5.856 -10.988 -8.205 1.00 93.12 84 THR A CA 1
ATOM 654 C C . THR A 1 84 ? 6.360 -12.401 -8.474 1.00 93.12 84 THR A C 1
ATOM 656 O O . THR A 1 84 ? 5.585 -13.343 -8.320 1.00 93.12 84 THR A O 1
ATOM 659 N N . GLU A 1 85 ? 7.631 -12.580 -8.855 1.00 93.00 85 GLU A N 1
ATOM 660 C CA . GLU A 1 85 ? 8.188 -13.902 -9.192 1.00 93.00 85 GLU A CA 1
ATOM 661 C C . GLU A 1 85 ? 8.030 -14.925 -8.047 1.00 93.00 85 GLU A C 1
ATOM 663 O O . GLU A 1 85 ? 7.610 -16.053 -8.321 1.00 93.00 85 GLU A O 1
ATOM 668 N N . PRO A 1 86 ? 8.258 -14.569 -6.763 1.00 92.81 86 PRO A N 1
ATOM 669 C CA . PRO A 1 86 ? 8.012 -15.477 -5.639 1.00 92.81 86 PRO A CA 1
ATOM 670 C C . PRO A 1 86 ? 6.531 -15.592 -5.236 1.00 92.81 86 PRO A C 1
ATOM 672 O O . PRO A 1 86 ? 6.204 -16.374 -4.339 1.00 92.81 86 PRO A O 1
ATOM 675 N N . GLY A 1 87 ? 5.639 -14.804 -5.847 1.00 92.06 87 GLY A N 1
ATOM 676 C CA . GLY A 1 87 ? 4.209 -14.758 -5.535 1.00 92.06 87 GLY A CA 1
ATOM 677 C C . GLY A 1 87 ? 3.881 -14.057 -4.215 1.00 92.06 87 GLY A C 1
ATOM 678 O O . GLY A 1 87 ? 2.969 -14.490 -3.511 1.00 92.06 87 GLY A O 1
ATOM 679 N N . TRP A 1 88 ? 4.642 -13.026 -3.838 1.00 93.69 88 TRP A N 1
ATOM 680 C CA . TRP A 1 88 ? 4.457 -12.316 -2.566 1.00 93.69 88 TRP A CA 1
ATOM 681 C C . TRP A 1 88 ? 3.421 -11.193 -2.620 1.00 93.69 88 TRP A C 1
ATOM 683 O O . TRP A 1 88 ? 2.846 -10.860 -1.585 1.00 93.69 88 TRP A O 1
ATOM 693 N N . ILE A 1 89 ? 3.182 -10.627 -3.802 1.00 92.50 89 ILE A N 1
ATOM 694 C CA . ILE A 1 89 ? 2.164 -9.595 -4.034 1.00 92.50 89 ILE A CA 1
ATOM 695 C C . ILE A 1 89 ? 1.001 -10.140 -4.863 1.00 92.50 89 ILE A C 1
ATOM 697 O O . ILE A 1 89 ? 1.080 -11.220 -5.457 1.00 92.50 89 ILE A O 1
ATOM 701 N N . VAL A 1 90 ? -0.115 -9.419 -4.861 1.00 91.06 90 VAL A N 1
ATOM 702 C CA . VAL A 1 90 ? -1.377 -9.887 -5.420 1.00 91.06 90 VAL A CA 1
ATOM 703 C C . VAL A 1 90 ? -1.450 -9.566 -6.913 1.00 91.06 90 VAL A C 1
ATOM 705 O O . VAL A 1 90 ? -1.026 -8.514 -7.389 1.00 91.06 90 VAL A O 1
ATOM 708 N N . LYS A 1 91 ? -2.042 -10.482 -7.684 1.00 91.50 91 LYS A N 1
ATOM 709 C CA . LYS A 1 91 ? -2.403 -10.224 -9.082 1.00 91.50 91 LYS A CA 1
ATOM 710 C C . LYS A 1 91 ? -3.653 -9.356 -9.120 1.00 91.50 91 LYS A C 1
ATOM 712 O O . LYS A 1 91 ? -4.760 -9.836 -8.867 1.00 91.50 91 LYS A O 1
ATOM 717 N N . LEU A 1 92 ? -3.479 -8.079 -9.433 1.00 89.56 92 LEU A N 1
ATOM 718 C CA . LEU A 1 92 ? -4.565 -7.107 -9.414 1.00 89.56 92 LEU A CA 1
ATOM 719 C C . LEU A 1 92 ? -5.587 -7.374 -10.528 1.00 89.56 92 LEU A C 1
ATOM 721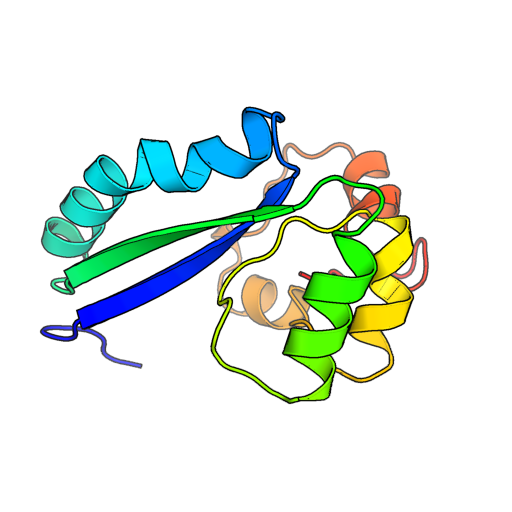 O O . LEU A 1 92 ? -6.769 -7.097 -10.340 1.00 89.56 92 LEU A O 1
ATOM 725 N N . ASP A 1 93 ? -5.172 -7.987 -11.640 1.00 88.31 93 ASP A N 1
ATOM 726 C CA . ASP A 1 93 ? -6.069 -8.403 -12.728 1.00 88.31 93 ASP A CA 1
ATOM 727 C C . ASP A 1 93 ? -7.251 -9.242 -12.233 1.00 88.31 93 ASP A C 1
ATOM 729 O O . ASP A 1 93 ? -8.382 -9.052 -12.678 1.00 88.31 93 ASP A O 1
ATOM 733 N N . ASP A 1 94 ? -7.012 -10.169 -11.305 1.00 89.62 94 ASP A N 1
ATOM 734 C CA . ASP A 1 94 ? -8.057 -11.062 -10.807 1.00 89.62 94 ASP A CA 1
ATOM 735 C C . ASP A 1 94 ? -9.044 -10.320 -9.898 1.00 89.62 94 ASP A C 1
ATOM 737 O O . ASP A 1 94 ? -10.236 -10.637 -9.892 1.00 89.62 94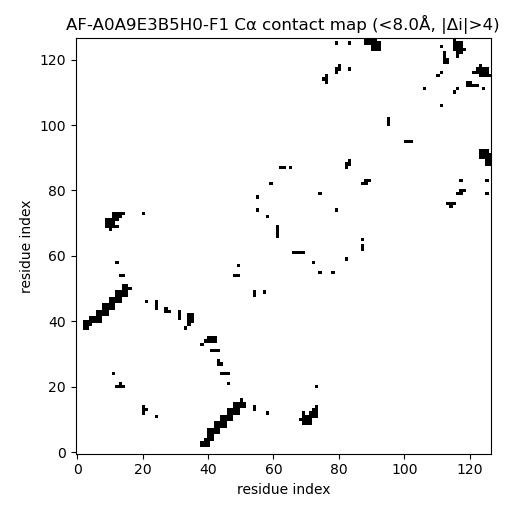 ASP A O 1
ATOM 741 N N . ILE A 1 95 ? -8.567 -9.296 -9.183 1.00 90.00 95 ILE A N 1
ATOM 742 C CA . ILE A 1 95 ? -9.400 -8.397 -8.377 1.00 90.00 95 ILE A CA 1
ATOM 743 C C . ILE A 1 95 ? -10.223 -7.483 -9.289 1.00 90.00 95 ILE A C 1
ATOM 745 O O . ILE A 1 95 ? -11.431 -7.365 -9.092 1.00 90.00 95 ILE A O 1
ATOM 749 N N . ILE A 1 96 ? -9.599 -6.878 -10.302 1.00 90.12 96 ILE A N 1
ATOM 750 C CA . ILE A 1 96 ? -10.256 -5.979 -11.259 1.00 90.12 96 ILE A CA 1
ATOM 751 C C . ILE A 1 96 ? -11.317 -6.723 -12.075 1.00 90.12 96 ILE A C 1
ATOM 753 O O . ILE A 1 96 ? -12.415 -6.211 -12.261 1.00 90.12 96 ILE A O 1
ATOM 757 N N . LYS A 1 97 ? -11.042 -7.954 -12.526 1.00 90.06 97 LYS A N 1
ATOM 758 C CA . LYS A 1 97 ? -12.037 -8.776 -13.239 1.00 90.06 97 LYS A CA 1
ATOM 759 C C . LYS A 1 97 ? -13.298 -9.017 -12.407 1.00 90.06 97 LYS A C 1
ATOM 761 O O . LYS A 1 97 ? -14.383 -9.118 -12.970 1.00 90.06 97 LYS A O 1
ATOM 766 N N . GLN A 1 98 ? -13.152 -9.130 -11.086 1.00 90.88 98 GLN A N 1
ATOM 767 C CA . GLN A 1 98 ? -14.270 -9.321 -10.157 1.00 90.88 98 GLN A CA 1
ATOM 768 C C . GLN A 1 98 ? -14.944 -8.003 -9.753 1.00 90.88 98 GLN A C 1
ATOM 770 O O . GLN A 1 98 ? -16.106 -8.028 -9.360 1.00 90.88 98 GLN A O 1
ATOM 775 N N . ASN A 1 99 ? -14.231 -6.879 -9.855 1.00 90.12 99 ASN A N 1
ATOM 776 C CA . ASN A 1 99 ? -14.675 -5.550 -9.434 1.00 90.12 99 ASN A CA 1
ATOM 777 C C . ASN A 1 99 ? -14.273 -4.519 -10.512 1.00 90.12 99 ASN A C 1
ATOM 779 O O . ASN A 1 99 ? -13.285 -3.794 -10.334 1.00 90.12 99 ASN A O 1
ATOM 783 N N . PRO A 1 100 ? -14.970 -4.481 -11.668 1.00 88.88 100 PRO A N 1
ATOM 784 C CA . PRO A 1 100 ? -14.577 -3.653 -12.812 1.00 88.88 100 PRO A CA 1
ATOM 785 C C . PRO A 1 100 ? -14.476 -2.154 -12.501 1.00 88.88 100 PRO A C 1
ATOM 787 O O . PRO A 1 100 ? -13.722 -1.438 -13.154 1.00 88.88 100 PRO A O 1
ATOM 790 N N . GLU A 1 101 ? -15.189 -1.678 -11.479 1.00 87.75 101 GLU A N 1
ATOM 791 C CA . GLU A 1 101 ? -15.133 -0.303 -10.979 1.00 87.75 101 GLU A CA 1
ATOM 792 C C . GLU A 1 101 ? 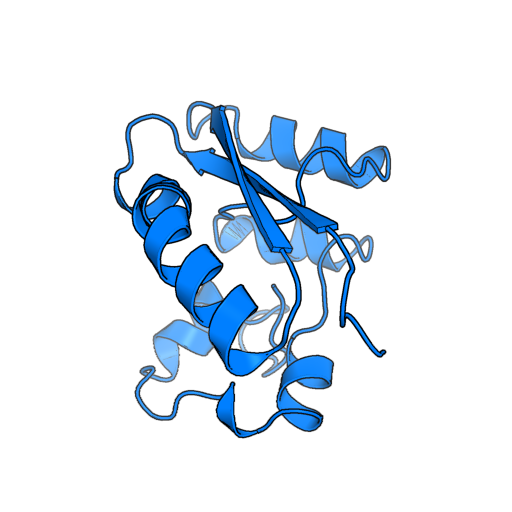-13.761 0.098 -10.415 1.00 87.75 101 GLU A C 1
ATOM 794 O O . GLU A 1 101 ? -13.471 1.286 -10.286 1.00 87.75 101 GLU A O 1
ATOM 799 N N . LEU A 1 102 ? -12.904 -0.878 -10.097 1.00 84.44 102 LEU A N 1
ATOM 800 C CA . LEU A 1 102 ? -11.535 -0.653 -9.636 1.00 84.44 102 LEU A CA 1
ATOM 801 C C . LEU A 1 102 ? -10.541 -0.447 -10.788 1.00 84.44 102 LEU A C 1
ATOM 803 O O . LEU A 1 102 ? -9.348 -0.296 -10.532 1.00 84.44 102 LEU A O 1
ATOM 807 N N . ASN A 1 103 ? -11.000 -0.438 -12.046 1.00 83.88 103 ASN A N 1
ATOM 808 C CA . ASN A 1 103 ? -10.178 -0.115 -13.209 1.00 83.88 103 ASN A CA 1
ATOM 809 C C . ASN A 1 103 ? -10.414 1.336 -13.662 1.00 83.88 103 ASN A C 1
ATOM 811 O O . ASN A 1 103 ? -11.290 1.586 -14.491 1.00 83.88 103 ASN A O 1
ATOM 815 N N . PRO A 1 104 ? -9.656 2.310 -13.141 1.00 77.50 104 PRO A N 1
ATOM 816 C CA . PRO A 1 104 ? -9.813 3.704 -13.534 1.00 77.50 104 PRO A CA 1
ATOM 817 C C . PRO A 1 104 ? -9.432 3.933 -15.003 1.00 77.50 104 PRO A C 1
ATOM 819 O O . PRO A 1 104 ? -8.316 3.640 -15.424 1.00 77.50 104 PRO A O 1
ATOM 822 N N . GLU A 1 105 ? -10.338 4.544 -15.767 1.00 78.56 105 GLU A N 1
ATOM 823 C CA . GLU A 1 105 ? -10.109 4.907 -17.177 1.00 78.56 105 GLU A CA 1
ATOM 824 C C . GLU A 1 105 ? -9.186 6.126 -17.354 1.00 78.56 105 GLU A C 1
ATOM 826 O O . GLU A 1 105 ? -8.728 6.414 -18.456 1.00 78.56 105 GLU A O 1
ATOM 831 N N . TRP A 1 106 ? -8.912 6.864 -16.275 1.00 72.94 106 TRP A N 1
ATOM 832 C CA . TRP A 1 106 ? -8.187 8.135 -16.319 1.00 72.94 106 TRP A CA 1
ATOM 833 C C . TRP A 1 106 ? -6.662 7.995 -16.235 1.00 72.94 106 TRP A C 1
ATOM 835 O O . TRP A 1 106 ? -5.953 8.991 -16.401 1.00 72.94 106 TRP A O 1
ATOM 845 N N . TYR A 1 107 ? -6.128 6.795 -15.986 1.00 80.69 107 TYR A N 1
ATOM 846 C CA . TYR A 1 107 ? -4.683 6.595 -16.041 1.00 80.69 107 TYR A CA 1
ATOM 847 C C . TYR A 1 107 ? -4.188 6.646 -17.481 1.00 80.69 107 TYR A C 1
ATOM 849 O O . TYR A 1 107 ? -4.675 5.933 -18.357 1.00 80.69 107 TYR A O 1
ATOM 857 N N . HIS A 1 108 ? -3.159 7.459 -17.718 1.00 86.12 108 HIS A N 1
ATOM 858 C CA . HIS A 1 108 ? -2.449 7.407 -18.986 1.00 86.12 108 HIS A CA 1
ATOM 859 C C . HIS A 1 108 ? -1.822 6.008 -19.147 1.00 86.12 108 HIS A C 1
ATOM 861 O O . HIS A 1 108 ? -1.184 5.548 -18.197 1.00 86.12 108 HIS A O 1
ATOM 867 N N . PRO A 1 109 ? -1.927 5.342 -20.315 1.00 84.69 109 PRO A N 1
ATOM 868 C CA . PRO A 1 109 ? -1.433 3.973 -20.502 1.00 84.69 109 PRO A CA 1
ATOM 869 C C . PRO A 1 109 ? 0.026 3.771 -20.077 1.00 84.69 109 PRO A C 1
ATOM 871 O O . PRO A 1 109 ? 0.353 2.761 -19.469 1.00 84.69 109 PRO A O 1
ATOM 874 N N . VAL A 1 110 ? 0.873 4.781 -20.305 1.00 86.44 110 VAL A N 1
ATOM 875 C CA . VAL A 1 110 ? 2.285 4.785 -19.870 1.00 86.44 110 VAL A CA 1
ATOM 876 C C . VAL A 1 110 ? 2.437 4.601 -18.357 1.00 86.44 110 VAL A C 1
ATOM 878 O O . VAL A 1 110 ? 3.363 3.933 -17.919 1.00 86.44 110 VAL A O 1
ATOM 881 N N . LEU A 1 111 ? 1.538 5.159 -17.538 1.00 85.56 111 LEU A N 1
ATOM 882 C CA . LEU A 1 111 ? 1.609 4.969 -16.088 1.00 85.56 111 LEU A CA 1
ATOM 883 C C . LEU A 1 111 ? 1.335 3.513 -15.706 1.00 85.56 111 LEU A C 1
ATOM 885 O O . LEU A 1 111 ? 1.997 2.969 -14.828 1.00 85.56 111 LEU A O 1
ATOM 889 N N . VAL A 1 112 ? 0.386 2.877 -16.393 1.00 84.81 112 VAL A N 1
ATOM 890 C CA . VAL A 1 112 ? 0.036 1.478 -16.148 1.00 84.81 112 VAL A CA 1
ATOM 891 C C . VAL A 1 112 ? 1.195 0.574 -16.565 1.00 84.81 112 VAL A C 1
ATOM 893 O O . VAL A 1 112 ? 1.706 -0.181 -15.741 1.00 84.81 112 VAL A O 1
ATOM 896 N N . SER A 1 113 ? 1.680 0.720 -17.799 1.00 83.56 113 SER A N 1
ATOM 897 C CA . SER A 1 113 ? 2.737 -0.138 -18.340 1.00 83.56 113 SER A CA 1
ATOM 898 C C . SER A 1 113 ? 4.085 0.030 -17.637 1.00 83.56 113 SER A C 1
ATOM 900 O O . SER A 1 113 ? 4.865 -0.914 -17.603 1.00 83.56 113 SER A O 1
ATOM 902 N N . SER A 1 114 ? 4.381 1.218 -17.093 1.00 84.31 114 SER A N 1
ATOM 903 C CA . SER A 1 114 ? 5.664 1.496 -16.430 1.00 84.31 114 SER A CA 1
ATOM 904 C C . SER A 1 114 ? 5.665 1.256 -14.921 1.00 84.31 114 SER A C 1
ATOM 906 O O . SER A 1 114 ? 6.736 1.025 -14.367 1.00 84.31 114 SER A O 1
ATOM 908 N N . TYR A 1 11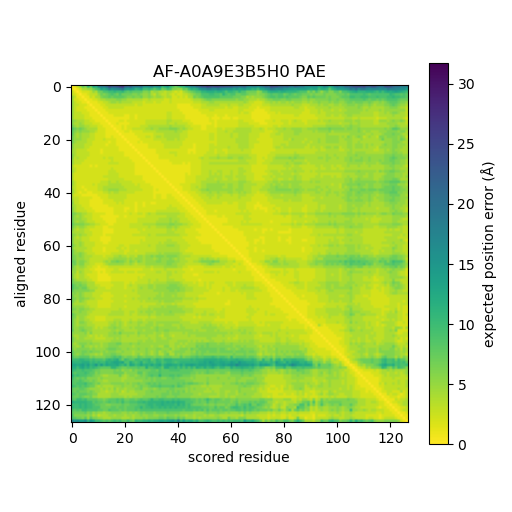5 ? 4.514 1.339 -14.242 1.00 86.31 115 TYR A N 1
ATOM 909 C CA . TYR A 1 115 ? 4.475 1.318 -12.772 1.00 86.31 115 TYR A CA 1
ATOM 910 C C . TYR A 1 115 ? 3.527 0.284 -12.164 1.00 86.31 115 TYR A C 1
ATOM 912 O O . TYR A 1 115 ? 3.498 0.158 -10.942 1.00 86.31 115 TYR A O 1
ATOM 920 N N . MET A 1 116 ? 2.738 -0.429 -12.971 1.00 87.06 116 MET A N 1
ATOM 921 C CA . MET A 1 116 ? 1.712 -1.354 -12.469 1.00 87.06 116 MET A CA 1
ATOM 922 C C . MET A 1 116 ? 1.771 -2.740 -13.111 1.00 87.06 116 MET A C 1
ATOM 924 O O . MET A 1 116 ? 1.089 -3.644 -12.632 1.00 87.06 116 MET A O 1
ATOM 928 N N . GLU A 1 117 ? 2.542 -2.917 -14.185 1.00 90.00 117 GLU A N 1
ATOM 929 C CA . GLU A 1 117 ? 2.626 -4.173 -14.926 1.00 90.00 117 GLU A CA 1
ATOM 930 C C . GLU A 1 117 ? 3.929 -4.917 -14.654 1.00 90.00 117 GLU A C 1
ATOM 932 O O . GLU A 1 117 ? 4.997 -4.316 -14.562 1.00 90.00 117 GLU A O 1
ATOM 937 N N . TYR A 1 118 ? 3.839 -6.243 -14.572 1.00 88.81 118 TYR A N 1
ATOM 938 C CA . TYR A 1 118 ? 5.015 -7.102 -14.594 1.00 88.81 118 TYR A CA 1
ATOM 939 C C . TYR A 1 118 ? 4.721 -8.448 -15.290 1.00 88.81 118 TYR A C 1
ATOM 941 O O . TYR A 1 118 ? 3.758 -9.122 -14.912 1.00 88.81 118 TYR A O 1
ATOM 949 N N . PRO A 1 119 ? 5.563 -8.902 -16.245 1.00 89.50 119 PRO A N 1
ATOM 950 C CA . PRO A 1 119 ? 6.706 -8.188 -16.834 1.00 89.50 119 PRO A CA 1
ATOM 951 C C . PRO A 1 119 ? 6.303 -6.906 -17.580 1.00 89.50 119 PRO A C 1
ATOM 953 O O . PRO A 1 119 ? 5.125 -6.713 -17.885 1.00 89.50 119 PRO A O 1
ATOM 956 N N . ASP A 1 120 ? 7.272 -6.042 -17.882 1.00 82.44 120 ASP A N 1
ATOM 957 C CA . ASP A 1 120 ? 7.036 -4.757 -18.552 1.00 82.44 120 ASP A CA 1
ATOM 958 C C . ASP A 1 120 ? 6.226 -4.921 -19.852 1.00 82.44 120 ASP A C 1
ATOM 960 O O . ASP A 1 120 ? 6.570 -5.732 -20.718 1.00 82.44 120 ASP A O 1
ATOM 964 N N . ASN A 1 121 ? 5.175 -4.109 -20.012 1.00 81.31 121 ASN A N 1
ATOM 965 C CA . ASN A 1 121 ? 4.238 -4.122 -21.150 1.00 81.31 121 ASN A CA 1
ATOM 966 C C . ASN A 1 121 ? 3.470 -5.442 -21.356 1.00 81.31 121 ASN A C 1
ATOM 968 O O . ASN A 1 121 ? 2.996 -5.721 -22.461 1.00 81.31 121 ASN A O 1
ATOM 972 N N . SER A 1 122 ? 3.361 -6.282 -20.327 1.00 84.69 122 SER A N 1
ATOM 973 C CA . SER A 1 122 ? 2.617 -7.543 -20.418 1.00 84.69 122 SER A CA 1
ATOM 974 C C . SER A 1 122 ? 1.098 -7.372 -20.351 1.00 84.69 122 SER A C 1
ATOM 976 O O . SER A 1 122 ? 0.367 -8.303 -20.685 1.00 84.69 122 SER A O 1
ATOM 978 N N . GLY A 1 123 ? 0.606 -6.217 -19.895 1.00 83.81 123 GLY A N 1
ATOM 979 C CA . GLY A 1 123 ? -0.800 -6.035 -19.544 1.00 83.81 123 GLY A CA 1
ATOM 980 C C . GLY A 1 123 ? -1.202 -6.696 -18.219 1.00 83.81 123 GLY A C 1
ATOM 981 O O . GLY A 1 123 ? -2.380 -6.637 -17.868 1.00 83.81 123 GLY A O 1
ATOM 982 N N . HIS A 1 124 ? -0.268 -7.327 -17.490 1.00 86.75 124 HIS A N 1
ATOM 983 C CA . HIS A 1 124 ? -0.542 -8.018 -16.227 1.00 86.75 124 HIS A CA 1
ATOM 984 C C . HIS A 1 124 ? -0.349 -7.101 -15.027 1.00 86.75 124 HIS A C 1
ATOM 986 O O . HIS A 1 124 ? 0.785 -6.864 -14.605 1.00 86.75 124 HIS A O 1
ATOM 992 N N . LYS A 1 125 ? -1.450 -6.611 -14.447 1.00 87.94 125 LYS A N 1
ATOM 993 C CA . LYS A 1 125 ? -1.382 -5.687 -13.311 1.00 87.94 125 LYS A CA 1
ATOM 994 C C . LYS A 1 125 ? -1.095 -6.426 -12.008 1.00 87.94 125 LYS A C 1
ATOM 996 O O . LYS A 1 125 ? -1.768 -7.407 -11.670 1.00 87.94 125 LYS A O 1
ATOM 1001 N N . VAL A 1 126 ? -0.146 -5.905 -11.238 1.00 85.38 126 VAL A N 1
ATOM 1002 C CA . VAL A 1 126 ? 0.270 -6.431 -9.928 1.00 85.38 126 VAL A CA 1
ATOM 1003 C C . VAL A 1 126 ? 0.261 -5.327 -8.868 1.00 85.38 126 VAL A C 1
ATOM 1005 O O . VAL A 1 126 ? 0.491 -4.162 -9.191 1.00 85.38 126 VAL A O 1
ATOM 1008 N N . ALA A 1 127 ? -0.054 -5.688 -7.619 1.00 78.69 127 ALA A N 1
ATOM 1009 C CA . ALA A 1 127 ? -0.099 -4.776 -6.472 1.00 78.69 127 ALA A CA 1
ATOM 1010 C C . ALA A 1 127 ? 0.167 -5.497 -5.144 1.00 78.69 127 ALA A C 1
ATOM 1012 O O . ALA A 1 127 ? -0.325 -6.637 -4.971 1.00 78.69 127 ALA A O 1
#

Sequence (127 aa):
MDLKGKQIKIAILGIAGWLPSKLPYEMAPEFAKYAKEKYAYDVSFSYADAPFSTLFQKAASSLATKSNEYSLMVSDSQWLGAFTEPGWIVKLDDIIKQNPELNPEWYHPVLVSSYMEYPDNSGHKVA

Nearest PDB structures (foldseek):
  5iai-assembly1_A  TM=7.694E-01  e=1.021E-04  Rhizobium rhizogenes K84
  1eu8-assembly1_A  TM=6.930E-01  e=1.135E-03  Thermococcus litoralis
  3k02-assembly1_A  TM=7.216E-01  e=7.493E-03  Streptomyces glaucescens
  6vw9-assembly1_A-2  TM=4.109E-01  e=3.632E+00  Caenorhabditis elegans
  6vwa-assembly1_A-2  TM=3.742E-01  e=4.137E+00  Caenorhabditis elegans

Mean predicted aligned error: 4.14 Å

Secondary structure (DSSP, 8-state):
---TT-EEEEEEEEETT-HHHHHHHHTHHHHHHHHHHHH--EEEEEEEEE-HHHHHHHHHHHHHTT-SS-SEE---GGGHHHHHTTT-S-BHHHHHHH-GGGS-TTS-HHHHHHHTBSSTTS--BB-

Foldseek 3Di:
DQQAAEEEEAEEEEAPPDVVSCVCQVCVVVVQVVCCVPRNHGYHYHYDYDHPVCQLVVVLVCLVVVHPNHPYYDDFQVCQCVCPVVPSWDFVVVVCVVPVVVDDPPDDVCCCQRRADPPRPPPTGID

Radius of gyration: 15.61 Å; Cα contacts (8 Å, |Δi|>4): 170; chains: 1; bounding box: 39×28×34 Å

pLDDT: mean 91.63, std 5.67, range [60.81, 97.44]

Solvent-accessible surface area (backbone atoms only — not comparable to full-atom values): 7367 Å² total; per-residue (Å²): 133,92,50,63,77,38,78,45,79,42,24,33,38,23,44,53,93,40,64,79,52,46,44,67,59,74,49,35,66,61,51,25,51,51,38,35,76,76,56,44,23,46,54,49,68,48,79,49,66,32,52,70,96,50,32,62,61,54,52,51,53,40,50,75,68,68,48,82,78,53,73,42,69,71,74,62,51,88,45,47,55,77,37,44,77,80,60,67,48,45,61,40,50,66,54,30,75,76,38,60,86,73,58,71,85,83,62,57,65,67,57,44,37,66,57,31,29,54,60,77,71,64,83,37,36,49,88